Protein AF-A0A371CIX4-F1 (afdb_monomer)

pLDDT: mean 80.8, std 14.65, range [41.16, 94.19]

Solvent-accessible surface area (backbone atoms only — not comparable to full-atom values): 7137 Å² total; per-residue (Å²): 136,69,54,73,67,55,46,53,60,51,56,76,44,48,63,62,50,54,53,22,57,76,72,69,42,42,69,61,52,49,52,55,51,40,54,51,46,45,68,79,53,68,72,81,80,76,48,73,71,50,19,52,77,43,79,64,33,59,66,59,28,50,52,50,50,53,52,51,50,40,51,50,53,53,52,52,49,60,53,59,68,40,94,75,54,58,83,89,68,100,71,71,86,73,66,74,76,77,69,78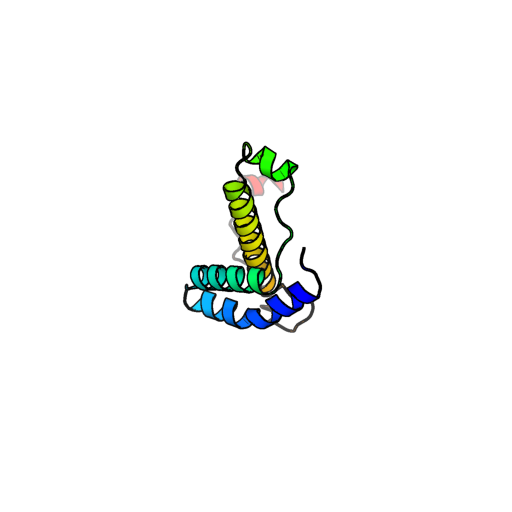,71,77,80,72,79,76,56,76,74,64,66,64,74,77,113

Organism: NCBI:txid2498619

Radius of gyration: 23.62 Å; Cα contacts (8 Å, |Δi|>4): 43; chains: 1; bounding box: 57×58×37 Å

Structure (mmCIF, N/CA/C/O backbone):
data_AF-A0A371CIX4-F1
#
_entry.id   AF-A0A371CIX4-F1
#
loop_
_atom_site.group_PDB
_atom_site.id
_atom_site.type_symbol
_atom_site.label_atom_id
_atom_site.label_alt_id
_atom_site.label_comp_id
_atom_site.label_asym_id
_atom_site.label_entity_id
_atom_site.label_seq_id
_atom_site.pdbx_PDB_ins_code
_atom_site.Cartn_x
_atom_site.Cartn_y
_atom_site.Cartn_z
_atom_site.occupancy
_atom_site.B_iso_or_equiv
_atom_site.auth_seq_id
_atom_site.auth_comp_id
_atom_site.auth_asym_id
_atom_site.auth_atom_id
_atom_site.pdbx_PDB_model_num
ATOM 1 N N . TRP A 1 1 ? 6.511 4.839 10.156 1.00 66.38 1 TRP A N 1
ATOM 2 C CA . TRP A 1 1 ? 5.223 4.474 9.529 1.00 66.38 1 TRP A CA 1
ATOM 3 C C . TRP A 1 1 ? 5.070 2.968 9.500 1.00 66.38 1 TRP A C 1
ATOM 5 O O . TRP A 1 1 ? 4.087 2.497 10.041 1.00 66.38 1 TRP A O 1
ATOM 15 N N . THR A 1 2 ? 6.035 2.233 8.947 1.00 81.69 2 THR A N 1
ATOM 16 C CA . THR A 1 2 ? 6.048 0.770 9.044 1.00 81.69 2 THR A CA 1
ATOM 17 C C . THR A 1 2 ? 6.574 0.295 10.393 1.00 81.69 2 THR A C 1
ATOM 19 O O . THR A 1 2 ? 7.551 0.873 10.874 1.00 81.69 2 THR A O 1
ATOM 22 N N . THR A 1 3 ? 5.964 -0.747 10.960 1.00 87.06 3 THR A N 1
ATOM 23 C CA . THR A 1 3 ? 6.590 -1.601 11.986 1.00 87.06 3 THR A CA 1
ATOM 24 C C . THR A 1 3 ? 7.716 -2.436 11.362 1.00 87.06 3 THR A C 1
ATOM 26 O O . THR A 1 3 ? 7.860 -2.468 10.134 1.00 87.06 3 THR A O 1
ATOM 29 N N . ASP A 1 4 ? 8.523 -3.112 12.179 1.00 87.69 4 ASP A N 1
ATOM 30 C CA . ASP A 1 4 ? 9.622 -3.951 11.678 1.00 87.69 4 ASP A CA 1
ATOM 31 C C . ASP A 1 4 ? 9.109 -5.109 10.806 1.00 87.69 4 ASP A C 1
ATOM 33 O O . ASP A 1 4 ? 9.688 -5.411 9.761 1.00 87.69 4 ASP A O 1
ATOM 37 N N . GLU A 1 5 ? 7.957 -5.677 11.167 1.00 89.19 5 GLU A N 1
ATOM 38 C CA . GLU A 1 5 ? 7.269 -6.715 10.394 1.00 89.19 5 GLU A CA 1
ATOM 39 C C . GLU A 1 5 ? 6.789 -6.188 9.033 1.00 89.19 5 GLU A C 1
ATOM 41 O O . GLU A 1 5 ? 7.099 -6.773 7.993 1.00 89.19 5 GLU A O 1
ATOM 46 N N . GLU A 1 6 ? 6.118 -5.030 9.010 1.00 89.75 6 GLU A N 1
ATOM 47 C CA . GLU A 1 6 ? 5.689 -4.368 7.770 1.00 89.75 6 GLU A CA 1
ATOM 48 C C . GLU A 1 6 ? 6.889 -4.034 6.870 1.00 89.75 6 GLU A C 1
ATOM 50 O O . GLU A 1 6 ? 6.831 -4.155 5.643 1.00 8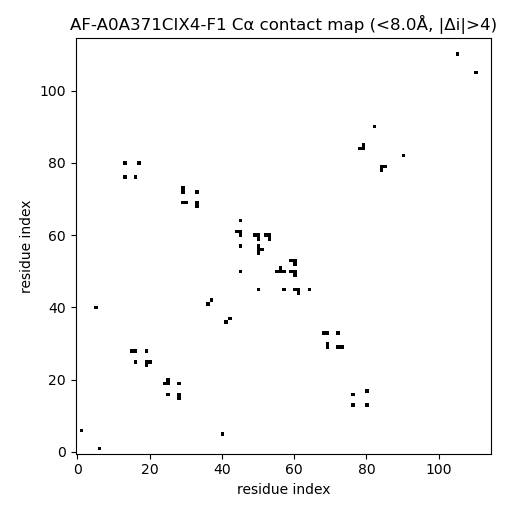9.75 6 GLU A O 1
ATOM 55 N N . HIS A 1 7 ? 8.006 -3.626 7.476 1.00 89.31 7 HIS A N 1
ATOM 56 C CA . HIS A 1 7 ? 9.231 -3.318 6.755 1.00 89.31 7 HIS A CA 1
ATOM 57 C C . HIS A 1 7 ? 9.855 -4.563 6.116 1.00 89.31 7 HIS A C 1
ATOM 59 O O . HIS A 1 7 ? 10.256 -4.512 4.946 1.00 89.31 7 HIS A O 1
ATOM 65 N N . ALA A 1 8 ? 9.946 -5.669 6.857 1.00 90.44 8 ALA A N 1
ATOM 66 C CA . ALA A 1 8 ? 10.439 -6.942 6.341 1.00 90.44 8 ALA A CA 1
ATOM 67 C C . ALA A 1 8 ? 9.548 -7.439 5.193 1.00 90.44 8 ALA A C 1
ATOM 69 O O . ALA A 1 8 ? 10.047 -7.760 4.111 1.00 90.44 8 ALA A O 1
ATOM 70 N N . TRP A 1 9 ? 8.228 -7.377 5.382 1.00 93.19 9 TRP A N 1
ATOM 71 C CA . TRP A 1 9 ? 7.237 -7.791 4.393 1.00 93.19 9 TRP A CA 1
ATOM 72 C C . TRP A 1 9 ? 7.360 -7.023 3.068 1.00 93.19 9 TRP A C 1
ATOM 74 O O . TRP A 1 9 ? 7.356 -7.625 1.988 1.00 93.19 9 TRP A O 1
ATOM 84 N N . LEU A 1 10 ? 7.514 -5.694 3.132 1.00 92.19 10 LEU A N 1
ATOM 85 C CA . LEU A 1 10 ? 7.689 -4.847 1.946 1.00 92.19 10 LEU A CA 1
ATOM 86 C C . LEU A 1 10 ? 9.072 -5.030 1.307 1.00 92.19 10 LEU A C 1
ATOM 88 O O . LEU A 1 10 ? 9.212 -4.953 0.084 1.00 92.19 10 LEU A O 1
ATOM 92 N N . SER A 1 11 ? 10.099 -5.313 2.113 1.00 89.94 11 SER A N 1
ATOM 93 C CA . SER A 1 11 ? 11.467 -5.523 1.627 1.00 89.94 11 SER A CA 1
ATOM 94 C C . SER A 1 11 ? 11.591 -6.752 0.732 1.00 89.94 11 SER A C 1
ATOM 96 O O . SER A 1 11 ? 12.264 -6.669 -0.296 1.00 89.94 11 SER A O 1
ATOM 98 N N . LEU A 1 12 ? 10.876 -7.836 1.048 1.00 91.12 12 LEU A N 1
ATOM 99 C CA . LEU A 1 12 ? 10.824 -9.047 0.216 1.00 91.12 12 LEU A CA 1
ATOM 100 C C . LEU A 1 12 ? 10.256 -8.786 -1.189 1.00 91.12 12 LEU A C 1
ATOM 102 O O . LEU A 1 12 ? 10.576 -9.500 -2.135 1.00 91.12 12 LEU A O 1
ATOM 106 N N . ARG A 1 13 ? 9.443 -7.737 -1.348 1.00 92.38 13 ARG A N 1
ATOM 107 C CA . ARG A 1 13 ? 8.735 -7.411 -2.596 1.00 92.38 13 ARG A CA 1
ATOM 108 C C . ARG A 1 13 ? 9.400 -6.300 -3.413 1.00 92.38 13 ARG A C 1
ATOM 110 O O . ARG A 1 13 ? 8.885 -5.925 -4.463 1.00 92.38 13 ARG A O 1
ATOM 117 N N . LYS A 1 14 ? 10.567 -5.797 -2.988 1.00 89.44 14 LYS A N 1
ATOM 118 C CA . LYS A 1 14 ? 11.308 -4.743 -3.712 1.00 89.44 14 LYS A CA 1
ATOM 119 C C . LYS A 1 14 ? 11.664 -5.134 -5.144 1.00 89.44 14 LYS A C 1
ATOM 121 O O . LYS A 1 14 ? 11.563 -4.294 -6.031 1.00 89.44 14 LYS A O 1
ATOM 126 N N . LYS A 1 15 ? 12.059 -6.393 -5.368 1.00 87.19 15 LYS A N 1
ATOM 127 C CA . LYS A 1 15 ? 12.400 -6.885 -6.709 1.00 87.19 15 LYS A CA 1
ATOM 128 C C . LYS A 1 15 ? 11.196 -6.802 -7.651 1.00 87.19 15 LYS A C 1
ATOM 130 O O . LYS A 1 15 ? 11.305 -6.192 -8.703 1.00 87.19 15 LYS A O 1
ATOM 135 N N . GLY A 1 16 ? 10.035 -7.287 -7.207 1.00 88.94 16 GLY A N 1
ATOM 136 C CA . GLY A 1 16 ? 8.799 -7.208 -7.992 1.00 88.94 16 GLY A CA 1
ATOM 137 C C . GLY A 1 16 ? 8.375 -5.772 -8.314 1.00 88.94 16 GLY A C 1
ATOM 138 O O . GLY A 1 16 ? 7.841 -5.522 -9.389 1.00 88.94 16 GLY A O 1
ATOM 139 N N . PHE A 1 17 ? 8.665 -4.808 -7.432 1.00 91.12 17 PHE A N 1
ATOM 140 C CA . PHE A 1 17 ? 8.446 -3.394 -7.742 1.00 91.12 17 PHE A CA 1
ATOM 141 C C . PHE A 1 17 ? 9.382 -2.890 -8.850 1.00 91.12 17 PHE A C 1
ATOM 143 O O . PHE A 1 17 ? 8.923 -2.184 -9.742 1.00 91.12 17 PHE A O 1
ATOM 150 N N . ALA A 1 18 ? 10.669 -3.251 -8.816 1.00 88.00 18 ALA A N 1
ATOM 151 C CA . ALA A 1 18 ? 11.627 -2.864 -9.853 1.00 88.00 18 ALA A CA 1
ATOM 152 C C . ALA A 1 18 ? 11.263 -3.465 -11.222 1.00 88.00 18 ALA A C 1
ATOM 154 O O . ALA A 1 18 ? 11.277 -2.747 -12.221 1.00 88.00 18 ALA A O 1
ATOM 155 N N . ASP A 1 19 ? 10.856 -4.736 -11.246 1.00 89.19 19 ASP A N 1
ATOM 156 C CA . ASP A 1 19 ? 10.382 -5.415 -12.457 1.00 89.19 19 ASP A CA 1
ATOM 157 C C . ASP A 1 19 ? 9.124 -4.710 -13.007 1.00 89.19 19 ASP A C 1
ATOM 159 O O . ASP A 1 19 ? 9.078 -4.300 -14.165 1.00 89.19 19 ASP A O 1
ATOM 163 N N . ALA A 1 20 ? 8.146 -4.409 -12.143 1.00 91.62 20 ALA A N 1
ATOM 164 C CA . ALA A 1 20 ? 6.937 -3.684 -12.540 1.00 91.62 20 ALA A CA 1
ATOM 165 C C . ALA A 1 20 ? 7.209 -2.250 -13.038 1.00 91.62 20 ALA A C 1
ATOM 167 O O . ALA A 1 20 ? 6.454 -1.729 -13.863 1.00 91.62 20 ALA A O 1
ATOM 168 N N . GLN A 1 21 ? 8.271 -1.596 -12.551 1.00 89.81 21 GLN A N 1
ATOM 169 C CA . GLN A 1 21 ? 8.707 -0.301 -13.076 1.00 89.81 21 GLN A CA 1
ATOM 170 C C . GLN A 1 21 ? 9.298 -0.422 -14.481 1.00 89.81 21 GLN A C 1
ATOM 172 O O . GLN A 1 21 ? 9.014 0.441 -15.311 1.00 89.81 21 GLN A O 1
ATOM 177 N N . ALA A 1 22 ? 10.092 -1.463 -14.741 1.00 88.50 22 ALA A N 1
ATOM 178 C CA . ALA A 1 22 ? 10.660 -1.723 -16.062 1.00 88.50 22 ALA A CA 1
ATOM 179 C C . ALA A 1 22 ? 9.564 -2.047 -17.092 1.00 88.50 22 ALA A C 1
ATOM 181 O O . ALA A 1 22 ? 9.591 -1.520 -18.202 1.00 88.50 22 ALA A O 1
ATOM 182 N N . ASP A 1 23 ? 8.555 -2.818 -16.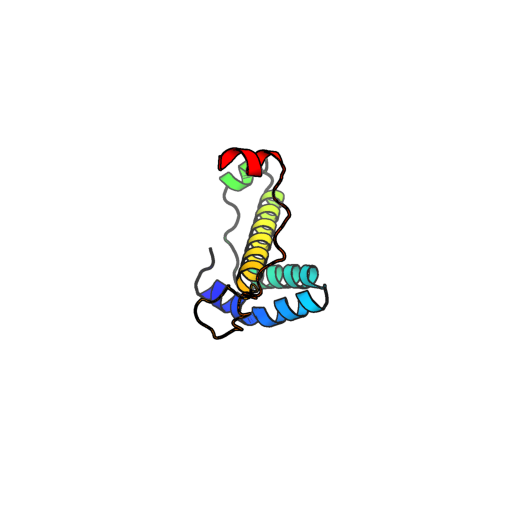683 1.00 89.56 23 ASP A N 1
ATOM 183 C CA . ASP A 1 23 ? 7.456 -3.263 -17.549 1.00 89.56 23 ASP A CA 1
ATOM 184 C C . ASP A 1 23 ? 6.303 -2.247 -17.661 1.00 89.56 23 ASP A C 1
ATOM 186 O O . ASP A 1 23 ? 5.337 -2.459 -18.395 1.00 89.56 23 ASP A O 1
ATOM 190 N N . GLY A 1 24 ? 6.345 -1.146 -16.901 1.00 90.56 24 GLY A N 1
ATOM 191 C CA . GLY A 1 24 ? 5.267 -0.149 -16.857 1.00 90.56 24 GLY A CA 1
ATOM 192 C C . GLY A 1 24 ? 3.985 -0.622 -16.150 1.00 90.56 24 GLY A C 1
ATOM 193 O O . GLY A 1 24 ? 2.959 0.058 -16.200 1.00 90.56 24 GLY A O 1
ATOM 194 N N . THR A 1 25 ? 4.027 -1.754 -15.442 1.00 93.75 25 THR A N 1
ATOM 195 C CA . THR A 1 25 ? 2.886 -2.379 -14.746 1.00 93.75 25 THR A CA 1
ATOM 196 C C . THR A 1 25 ? 2.778 -1.983 -13.265 1.00 93.75 25 THR A C 1
ATOM 198 O O . THR A 1 25 ? 1.970 -2.538 -12.515 1.00 93.75 25 THR A O 1
ATOM 201 N N . THR A 1 26 ? 3.517 -0.953 -12.833 1.00 91.56 26 THR A N 1
ATOM 202 C CA . THR A 1 26 ? 3.593 -0.458 -11.443 1.00 91.56 26 THR A CA 1
ATOM 203 C C . THR A 1 26 ? 2.236 -0.294 -10.754 1.00 91.56 26 THR A C 1
ATOM 205 O O . THR A 1 26 ? 2.094 -0.602 -9.573 1.00 91.56 26 THR A O 1
ATOM 208 N N . ARG A 1 27 ? 1.206 0.187 -11.464 1.00 91.75 27 ARG A N 1
ATOM 209 C CA . ARG A 1 27 ? -0.129 0.387 -10.873 1.00 91.75 27 ARG A CA 1
ATOM 210 C C . ARG A 1 27 ? -0.780 -0.936 -10.466 1.00 91.75 27 ARG A C 1
ATOM 212 O O . ARG A 1 27 ? -1.351 -1.004 -9.380 1.00 91.75 27 ARG A O 1
ATOM 219 N N . ALA A 1 28 ? -0.691 -1.956 -11.318 1.00 93.06 28 ALA A N 1
ATOM 220 C CA . ALA A 1 28 ? -1.236 -3.281 -11.037 1.00 93.06 28 ALA A CA 1
ATOM 221 C C . ALA A 1 28 ? -0.487 -3.931 -9.867 1.00 93.06 28 ALA A C 1
ATOM 223 O O . ALA A 1 28 ? -1.120 -4.412 -8.930 1.00 93.06 28 ALA A O 1
ATOM 224 N N . PHE A 1 29 ? 0.848 -3.824 -9.864 1.00 94.19 29 PHE A N 1
ATOM 225 C CA . PHE A 1 29 ? 1.681 -4.275 -8.751 1.00 94.19 29 PHE A CA 1
ATOM 226 C C . PHE A 1 29 ? 1.281 -3.615 -7.425 1.00 94.19 29 PHE A C 1
ATOM 228 O O . PHE A 1 29 ? 1.089 -4.306 -6.427 1.00 94.19 29 PHE A O 1
ATOM 235 N N . LEU A 1 30 ? 1.123 -2.286 -7.396 1.00 93.06 30 LEU A N 1
ATOM 236 C CA . LEU A 1 30 ? 0.770 -1.563 -6.170 1.00 93.06 30 LEU A CA 1
ATOM 237 C C . LEU A 1 30 ? -0.624 -1.932 -5.658 1.00 93.06 30 LEU A C 1
ATOM 239 O O . LEU A 1 30 ? -0.808 -2.024 -4.446 1.00 93.06 30 LEU A O 1
ATOM 243 N N . ASN A 1 31 ? -1.590 -2.151 -6.551 1.00 93.19 31 ASN A N 1
ATOM 244 C CA . ASN A 1 31 ? -2.930 -2.585 -6.160 1.00 93.19 31 ASN A CA 1
ATOM 245 C C . ASN A 1 31 ? -2.887 -3.980 -5.521 1.00 93.19 31 ASN A C 1
ATOM 247 O O . ASN A 1 31 ? -3.287 -4.117 -4.368 1.00 93.19 31 ASN A O 1
ATOM 251 N N . ALA A 1 32 ? -2.297 -4.961 -6.212 1.00 94.00 32 ALA A N 1
ATOM 252 C CA . ALA A 1 32 ? -2.159 -6.324 -5.700 1.00 94.00 32 ALA A CA 1
ATOM 253 C C . ALA A 1 32 ? -1.372 -6.363 -4.379 1.00 94.00 32 ALA A C 1
ATOM 255 O O . ALA A 1 32 ? -1.778 -7.001 -3.414 1.00 94.00 32 ALA A O 1
ATOM 256 N N . THR A 1 33 ? -0.276 -5.603 -4.296 1.00 93.94 33 THR A N 1
ATOM 257 C CA . THR A 1 33 ? 0.540 -5.521 -3.078 1.00 93.94 33 THR A CA 1
ATOM 258 C C . THR A 1 33 ? -0.229 -4.891 -1.922 1.00 93.94 33 THR A C 1
ATOM 260 O O . THR A 1 33 ? -0.073 -5.332 -0.791 1.00 93.94 33 THR A O 1
ATOM 263 N N . THR A 1 34 ? -1.066 -3.881 -2.177 1.00 92.56 34 THR A N 1
ATOM 264 C CA . THR A 1 34 ? -1.882 -3.261 -1.121 1.00 92.56 34 THR A CA 1
ATOM 265 C C . THR A 1 34 ? -2.945 -4.228 -0.604 1.00 92.56 34 THR A C 1
ATOM 267 O O . THR A 1 34 ? -3.159 -4.297 0.603 1.00 92.56 34 THR A O 1
ATOM 270 N N . GLU A 1 35 ? -3.589 -4.990 -1.490 1.00 92.38 35 GLU A N 1
ATOM 271 C CA . GLU A 1 35 ? -4.574 -6.007 -1.107 1.00 92.38 35 GLU A CA 1
ATOM 272 C C . GLU A 1 35 ? -3.936 -7.109 -0.257 1.00 92.38 35 GLU A C 1
ATOM 274 O O . GLU A 1 35 ? -4.422 -7.387 0.837 1.00 92.38 35 GLU A O 1
ATOM 279 N N . SER A 1 36 ? -2.799 -7.664 -0.694 1.00 93.31 36 SER A N 1
ATOM 280 C CA . SER A 1 36 ? -2.059 -8.652 0.101 1.00 93.31 36 SER A CA 1
ATOM 281 C C . SER A 1 36 ? -1.561 -8.074 1.426 1.00 93.31 36 SER A C 1
ATOM 283 O O . SER A 1 36 ? -1.635 -8.743 2.449 1.00 93.31 36 SER A O 1
ATOM 285 N N . PHE A 1 37 ? -1.096 -6.821 1.435 1.00 92.56 37 PHE A N 1
ATOM 286 C CA . PHE A 1 37 ? -0.620 -6.165 2.652 1.00 92.56 37 PHE A CA 1
ATOM 287 C C . PHE A 1 37 ? -1.732 -6.029 3.695 1.00 92.56 37 PHE A C 1
ATOM 289 O O . PHE A 1 37 ? -1.499 -6.288 4.867 1.00 92.56 37 PHE A O 1
ATOM 296 N N . LEU A 1 38 ? -2.943 -5.646 3.281 1.00 90.31 38 LEU A N 1
ATOM 297 C CA . LEU A 1 38 ? -4.087 -5.529 4.189 1.00 90.31 38 LEU A CA 1
ATOM 298 C C . LEU A 1 38 ? -4.651 -6.889 4.624 1.00 90.31 38 LEU A C 1
ATOM 300 O O . LEU A 1 38 ? -5.270 -6.957 5.683 1.00 90.31 38 LEU A O 1
ATOM 304 N N . GLY A 1 39 ? -4.452 -7.940 3.823 1.00 90.00 39 GLY A N 1
ATOM 305 C CA . GLY A 1 39 ? -4.801 -9.313 4.188 1.00 90.00 39 GLY A CA 1
ATOM 306 C C . GLY A 1 39 ? -3.869 -9.891 5.253 1.00 90.00 39 GLY A C 1
ATOM 307 O O . GLY A 1 39 ? -4.342 -10.445 6.240 1.00 90.00 39 GLY A O 1
ATOM 308 N N . ASP A 1 40 ? -2.558 -9.710 5.079 1.00 89.12 40 ASP A N 1
ATOM 309 C CA . ASP A 1 40 ? -1.547 -10.224 6.010 1.00 89.12 40 ASP A CA 1
ATOM 310 C C . ASP A 1 40 ? -1.438 -9.359 7.280 1.00 89.12 40 ASP A C 1
ATOM 312 O O . ASP A 1 40 ? -1.178 -9.871 8.367 1.00 89.12 40 ASP A O 1
ATOM 316 N N . LEU A 1 41 ? -1.625 -8.039 7.148 1.00 87.19 41 LEU A N 1
ATOM 317 C CA . LEU A 1 41 ? -1.455 -7.049 8.215 1.00 87.19 41 LEU A CA 1
ATOM 318 C C . LEU A 1 41 ? -2.703 -6.150 8.298 1.00 87.19 41 LEU A C 1
ATOM 320 O O . LEU A 1 41 ? -2.689 -5.000 7.831 1.00 87.19 41 LEU A O 1
ATOM 324 N N . PRO A 1 42 ? -3.806 -6.663 8.878 1.00 85.12 42 PRO A N 1
ATOM 325 C CA . PRO A 1 42 ? -5.054 -5.924 8.968 1.00 85.12 42 PRO A CA 1
ATOM 326 C C . PRO A 1 42 ? -4.869 -4.665 9.817 1.00 85.12 42 PRO A C 1
ATOM 328 O O . PRO A 1 42 ? -4.351 -4.689 10.935 1.00 85.12 42 PRO A O 1
ATOM 331 N N . ARG A 1 43 ? -5.306 -3.527 9.276 1.00 83.56 43 ARG A N 1
ATOM 332 C CA . ARG A 1 43 ? -5.346 -2.263 10.017 1.00 83.56 43 ARG A CA 1
ATOM 333 C C . ARG A 1 43 ? -6.582 -2.228 10.908 1.00 83.56 43 ARG A C 1
ATOM 335 O O . ARG A 1 43 ? -7.611 -2.813 10.580 1.00 83.56 43 ARG A O 1
ATOM 342 N N . GLN A 1 44 ? -6.483 -1.492 12.011 1.00 85.38 44 GLN A N 1
ATOM 343 C CA . GLN A 1 44 ? -7.644 -1.195 12.845 1.00 85.38 44 GLN A CA 1
ATOM 344 C C . GLN A 1 44 ? -8.722 -0.466 12.025 1.00 85.38 44 GLN A C 1
ATOM 346 O O . GLN A 1 44 ? -8.364 0.338 11.154 1.00 85.38 44 GLN A O 1
ATOM 351 N N . PRO A 1 45 ? -10.011 -0.734 12.292 1.00 84.81 45 PRO A N 1
ATOM 352 C CA . PRO A 1 45 ? -11.108 -0.032 11.637 1.00 84.81 45 PRO A CA 1
ATOM 353 C C . PRO A 1 45 ? -11.039 1.482 11.913 1.00 84.81 45 PRO A C 1
ATOM 355 O O . PRO A 1 45 ? -10.438 1.895 12.912 1.00 84.81 45 PRO A O 1
ATOM 358 N N . PRO A 1 46 ? -11.622 2.317 11.035 1.00 85.38 46 PRO A N 1
ATOM 359 C CA . PRO A 1 46 ? -11.610 3.762 11.214 1.00 85.38 46 PRO A CA 1
ATOM 360 C C . PRO A 1 46 ? -12.332 4.155 12.506 1.00 85.38 46 PRO A C 1
ATOM 362 O O . PRO A 1 46 ? -13.366 3.591 12.855 1.00 85.38 46 PRO A O 1
ATOM 365 N N . THR A 1 47 ? -11.759 5.116 13.228 1.00 87.94 47 THR A N 1
ATOM 366 C CA . THR A 1 47 ? -12.340 5.637 14.472 1.00 87.94 47 THR A CA 1
ATOM 367 C C . THR A 1 47 ? -13.525 6.557 14.186 1.00 87.94 47 THR A C 1
ATOM 369 O O . THR A 1 47 ? -13.613 7.140 13.106 1.00 87.94 47 THR A O 1
ATOM 372 N N . ASP A 1 48 ? -14.391 6.775 15.178 1.00 85.12 48 ASP A N 1
ATOM 373 C CA . ASP A 1 48 ? -15.572 7.648 15.052 1.00 85.12 48 ASP A CA 1
ATOM 374 C C . ASP A 1 48 ? -15.229 9.060 14.554 1.00 85.12 48 ASP A C 1
ATOM 376 O O . ASP A 1 48 ? -15.976 9.651 13.780 1.00 85.12 48 ASP A O 1
ATOM 380 N N . ALA A 1 49 ? -14.055 9.582 14.924 1.00 85.94 49 ALA A N 1
ATOM 381 C CA . ALA A 1 49 ? -13.550 10.857 14.417 1.00 85.94 49 ALA A CA 1
ATOM 382 C C . ALA A 1 49 ? -13.282 10.827 12.900 1.00 85.94 49 ALA A C 1
ATOM 384 O O . ALA A 1 49 ? -13.635 11.764 12.192 1.00 85.94 49 ALA A O 1
ATOM 385 N N . GLN A 1 50 ? -12.703 9.738 12.388 1.00 83.69 50 GLN A N 1
ATOM 386 C CA . GLN A 1 50 ? -12.452 9.563 10.953 1.00 83.69 50 GLN A CA 1
ATOM 387 C C . GLN A 1 50 ? -13.756 9.340 10.186 1.00 83.69 50 GLN A C 1
ATOM 389 O O . GLN A 1 50 ? -13.905 9.816 9.067 1.00 83.69 50 GLN A O 1
ATOM 394 N N . ILE A 1 51 ? -14.726 8.655 10.789 1.00 86.44 51 ILE A N 1
ATOM 395 C CA . ILE A 1 51 ? -16.058 8.486 10.203 1.00 86.44 51 ILE A CA 1
ATOM 396 C C . ILE A 1 51 ? -16.788 9.840 10.146 1.00 86.44 51 ILE A C 1
ATOM 398 O O . ILE A 1 51 ? -17.414 10.167 9.137 1.00 86.44 51 ILE A O 1
ATOM 402 N N . ALA A 1 52 ? -16.651 10.674 11.183 1.00 87.38 52 ALA A N 1
ATOM 403 C CA . ALA A 1 52 ? -17.213 12.022 11.214 1.00 87.38 52 ALA A CA 1
ATOM 404 C C . ALA A 1 52 ? -16.612 12.944 10.134 1.00 87.38 52 ALA A C 1
ATOM 406 O O . ALA A 1 52 ? -17.353 13.698 9.505 1.00 87.38 52 ALA A O 1
ATOM 407 N N . GLU A 1 53 ? -15.308 12.836 9.846 1.00 89.12 53 GLU A N 1
ATOM 408 C CA . GLU A 1 53 ? -14.656 13.538 8.721 1.00 89.12 53 GLU A CA 1
ATOM 409 C C . GLU A 1 53 ? -15.263 13.171 7.354 1.00 89.12 53 GLU A C 1
ATOM 411 O O . GLU A 1 53 ? -15.191 13.952 6.404 1.00 89.12 53 GLU A O 1
ATOM 416 N N . HIS A 1 54 ? -15.902 12.004 7.259 1.00 89.69 54 HIS A N 1
ATOM 417 C CA . HIS A 1 54 ? -16.581 11.507 6.067 1.00 89.69 54 HIS A CA 1
ATOM 418 C C . HIS A 1 54 ? -18.112 11.614 6.156 1.00 89.69 54 HIS A C 1
ATOM 420 O O . HIS A 1 54 ? -18.827 10.837 5.531 1.00 89.69 54 HIS A O 1
ATOM 426 N N . ASN A 1 55 ? -18.635 12.601 6.895 1.00 87.69 55 ASN A N 1
ATOM 427 C CA 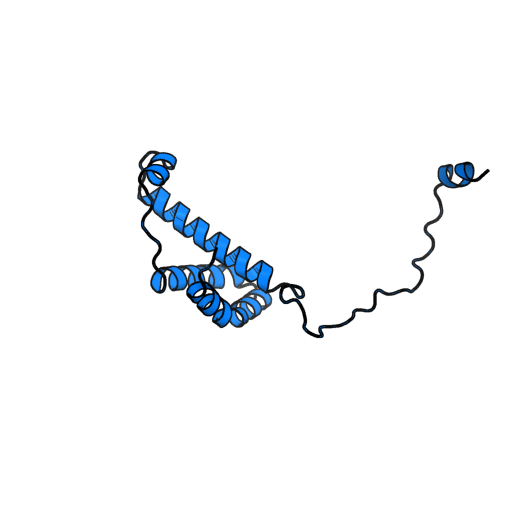. ASN A 1 55 ? -20.075 12.852 7.063 1.00 87.69 55 ASN A CA 1
ATOM 428 C C . ASN A 1 55 ? -20.855 11.664 7.658 1.00 87.69 55 ASN A C 1
ATOM 430 O O . ASN A 1 55 ? -22.040 11.499 7.375 1.00 87.69 55 ASN A O 1
ATOM 434 N N . GLY A 1 56 ? -20.205 10.821 8.463 1.00 83.75 56 GLY A N 1
ATOM 435 C CA . GLY A 1 56 ? -20.842 9.629 9.024 1.00 83.75 56 GLY A CA 1
ATOM 436 C C . GLY A 1 56 ? -20.828 8.409 8.097 1.00 83.75 56 GLY A C 1
ATOM 437 O O . GLY A 1 56 ? -21.357 7.366 8.474 1.00 83.75 56 GLY A O 1
ATOM 438 N N . ASP A 1 57 ? -20.230 8.508 6.905 1.00 90.12 57 ASP A N 1
ATOM 439 C CA . ASP A 1 57 ? -20.124 7.392 5.964 1.00 90.12 57 ASP A CA 1
ATOM 440 C C . ASP A 1 57 ? -18.924 6.492 6.306 1.00 90.12 57 ASP A C 1
ATOM 442 O O . ASP A 1 57 ? -17.754 6.816 6.065 1.00 90.12 57 ASP A O 1
ATOM 446 N N . VAL A 1 58 ? -19.241 5.329 6.874 1.00 88.81 58 VAL A N 1
ATOM 447 C CA . VAL A 1 58 ? -18.271 4.308 7.285 1.00 88.81 58 VAL A CA 1
ATOM 448 C C . VAL A 1 58 ? -17.524 3.724 6.084 1.00 88.81 58 VAL A C 1
ATOM 450 O O . VAL A 1 58 ? -16.310 3.521 6.154 1.00 88.81 58 VAL A O 1
ATOM 453 N N . GLU A 1 59 ? -18.208 3.490 4.963 1.00 90.06 59 GLU A N 1
ATOM 454 C CA . GLU A 1 59 ? -17.589 2.917 3.766 1.00 90.06 59 GLU A CA 1
ATOM 455 C C . GLU A 1 59 ? -16.608 3.909 3.143 1.00 90.06 59 GLU A C 1
ATOM 457 O O . GLU A 1 59 ? -15.477 3.545 2.804 1.00 90.06 59 GLU A O 1
ATOM 462 N N . ALA A 1 60 ? -16.985 5.188 3.066 1.00 89.69 60 ALA A N 1
ATOM 463 C CA . ALA A 1 60 ? -16.086 6.238 2.599 1.00 89.69 60 ALA A CA 1
ATOM 464 C C . ALA A 1 60 ? -14.821 6.344 3.471 1.00 89.69 60 ALA A C 1
ATOM 466 O O . ALA A 1 60 ? -13.715 6.454 2.928 1.00 89.69 60 ALA A O 1
ATOM 467 N N . ALA A 1 61 ? -14.956 6.231 4.797 1.00 89.12 61 ALA A N 1
ATOM 468 C CA . ALA A 1 61 ? -13.825 6.233 5.724 1.00 89.12 61 ALA A CA 1
ATOM 469 C C . ALA A 1 61 ? -12.897 5.021 5.527 1.00 89.12 61 ALA A C 1
ATOM 471 O O . ALA A 1 61 ? -11.672 5.174 5.462 1.00 89.12 61 ALA A O 1
ATOM 472 N N . ILE A 1 62 ? -13.459 3.822 5.334 1.00 89.12 62 ILE A N 1
ATOM 473 C CA . ILE A 1 62 ? -12.687 2.608 5.030 1.00 89.12 62 ILE A CA 1
ATOM 474 C C . ILE A 1 62 ? -11.928 2.771 3.706 1.00 89.12 62 ILE A C 1
ATOM 476 O O . ILE A 1 62 ? -10.735 2.461 3.621 1.00 89.12 62 ILE A O 1
ATOM 480 N N . GLN A 1 63 ? -12.580 3.285 2.661 1.00 90.12 63 GLN A N 1
ATOM 481 C CA . GLN A 1 63 ? -11.937 3.504 1.361 1.00 90.12 63 GLN A CA 1
ATOM 482 C C . GLN A 1 63 ? -10.832 4.563 1.436 1.00 90.12 63 GLN A C 1
ATOM 484 O O . GLN A 1 63 ? -9.758 4.386 0.848 1.00 90.12 63 GLN A O 1
ATOM 489 N N . ALA A 1 64 ? -11.042 5.638 2.197 1.00 90.62 64 ALA A N 1
ATOM 490 C CA . ALA A 1 64 ? -10.025 6.651 2.445 1.00 90.62 64 ALA A CA 1
ATOM 491 C C . ALA A 1 64 ? -8.806 6.059 3.170 1.00 90.62 64 ALA A C 1
ATOM 493 O O . ALA A 1 64 ? -7.663 6.319 2.776 1.00 90.62 64 ALA A O 1
ATOM 494 N N . GLN A 1 65 ? -9.029 5.193 4.161 1.00 90.44 65 GLN A N 1
ATOM 495 C CA . GLN A 1 65 ? -7.963 4.488 4.868 1.00 90.44 65 GLN A CA 1
ATOM 496 C C . GLN A 1 65 ? -7.184 3.547 3.935 1.00 90.44 65 GLN A C 1
ATOM 498 O O . GLN A 1 65 ? -5.952 3.606 3.900 1.00 90.44 65 GLN A O 1
ATOM 503 N N . LYS A 1 66 ? -7.871 2.743 3.111 1.00 90.50 66 LYS A N 1
ATOM 504 C CA . LYS A 1 66 ? -7.231 1.878 2.098 1.00 90.50 66 LYS A CA 1
ATOM 505 C C . LYS A 1 66 ? -6.383 2.691 1.121 1.00 90.50 66 LYS A C 1
ATOM 507 O O . LYS A 1 66 ? -5.231 2.348 0.850 1.00 90.50 66 LYS A O 1
ATOM 512 N N . LYS A 1 67 ? -6.914 3.818 0.638 1.00 92.25 67 LYS A N 1
ATOM 513 C CA . LYS A 1 67 ? -6.193 4.748 -0.242 1.00 92.25 67 LYS A CA 1
ATOM 514 C C . LYS A 1 67 ? -4.955 5.334 0.441 1.00 92.25 67 LYS A C 1
ATOM 516 O O . LYS A 1 67 ? -3.904 5.439 -0.190 1.00 92.25 67 LYS A O 1
ATOM 521 N N . LYS A 1 68 ? -5.051 5.683 1.726 1.00 91.75 68 LYS A N 1
ATOM 522 C CA . LYS A 1 68 ? -3.919 6.176 2.523 1.00 91.75 68 LYS A CA 1
ATOM 523 C C . LYS A 1 68 ? -2.813 5.127 2.623 1.00 91.75 68 LYS A C 1
ATOM 525 O O . LYS A 1 68 ? -1.660 5.457 2.355 1.00 91.75 68 LYS A O 1
ATOM 530 N N . VAL A 1 69 ? -3.164 3.874 2.918 1.00 91.81 69 VAL A N 1
ATOM 531 C CA . VAL A 1 69 ? -2.204 2.758 2.974 1.00 91.81 69 VAL A CA 1
ATOM 532 C C . VAL A 1 69 ? -1.540 2.542 1.618 1.00 91.81 69 VAL A C 1
ATOM 534 O O . VAL A 1 69 ? -0.314 2.494 1.550 1.00 91.81 69 VAL A O 1
ATOM 537 N N . ARG A 1 70 ? -2.315 2.512 0.526 1.00 93.75 70 ARG A N 1
ATOM 538 C CA . ARG A 1 70 ? -1.769 2.406 -0.837 1.00 93.75 70 ARG A CA 1
ATOM 539 C C . ARG A 1 70 ? -0.726 3.487 -1.116 1.00 93.75 70 ARG A C 1
ATOM 541 O O . ARG A 1 70 ? 0.369 3.182 -1.580 1.00 93.75 70 ARG A O 1
ATOM 548 N N . ASN A 1 71 ? -1.052 4.742 -0.807 1.00 93.62 71 ASN A N 1
ATOM 549 C CA . ASN A 1 71 ? -0.140 5.866 -1.015 1.00 93.62 71 ASN A CA 1
ATOM 550 C C . ASN A 1 71 ? 1.138 5.716 -0.184 1.00 93.62 71 ASN A C 1
ATOM 552 O O . ASN A 1 71 ? 2.226 6.017 -0.665 1.00 93.62 71 ASN A O 1
ATOM 556 N N . GLN A 1 72 ? 1.023 5.243 1.056 1.00 92.94 72 GLN A N 1
ATOM 557 C CA . GLN A 1 72 ? 2.171 5.025 1.929 1.00 92.94 72 GLN A CA 1
ATOM 558 C C . GLN A 1 72 ? 3.073 3.892 1.418 1.00 92.94 72 GLN A C 1
ATOM 560 O O . GLN A 1 72 ? 4.291 4.065 1.401 1.00 92.94 72 GLN A O 1
ATOM 565 N N . ILE A 1 73 ? 2.497 2.785 0.936 1.00 92.69 73 ILE A N 1
ATOM 566 C CA . I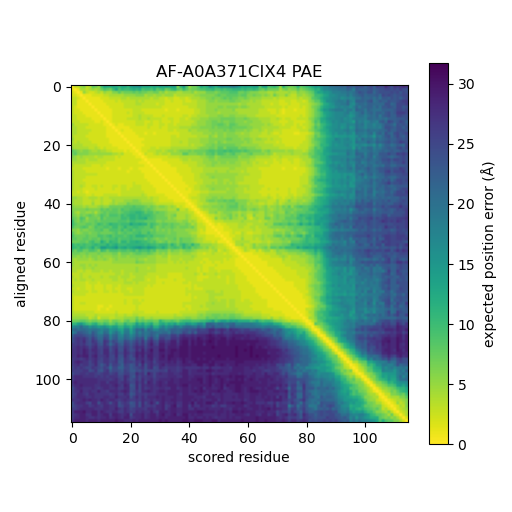LE A 1 73 ? 3.227 1.685 0.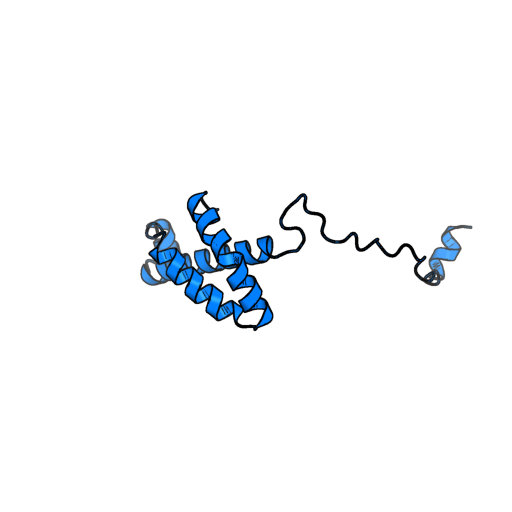284 1.00 92.69 73 ILE A CA 1
ATOM 567 C C . ILE A 1 73 ? 3.941 2.187 -0.974 1.00 92.69 73 ILE A C 1
ATOM 569 O O . ILE A 1 73 ? 5.136 1.948 -1.152 1.00 92.69 73 ILE A O 1
ATOM 573 N N . GLU A 1 74 ? 3.238 2.926 -1.833 1.00 93.06 74 GLU A N 1
ATOM 574 C CA . GLU A 1 74 ? 3.827 3.507 -3.038 1.00 93.06 74 GLU A CA 1
ATOM 575 C C . GLU A 1 74 ? 5.008 4.420 -2.696 1.00 93.06 74 GLU A C 1
ATOM 577 O O . GLU A 1 74 ? 6.085 4.304 -3.286 1.00 93.06 74 GLU A O 1
ATOM 582 N N . TRP A 1 75 ? 4.831 5.306 -1.718 1.00 92.31 75 TRP A N 1
ATOM 583 C CA . TRP A 1 75 ? 5.881 6.223 -1.291 1.00 92.31 75 TRP A CA 1
ATOM 584 C C . TRP A 1 75 ? 7.073 5.478 -0.680 1.00 92.31 75 TRP A C 1
ATOM 586 O O . TRP A 1 75 ? 8.227 5.810 -0.954 1.00 92.31 75 TRP A O 1
ATOM 596 N N . TRP A 1 76 ? 6.802 4.422 0.093 1.00 92.88 76 TRP A N 1
ATOM 597 C CA . TRP A 1 76 ? 7.813 3.541 0.670 1.00 92.88 76 TRP A CA 1
ATOM 598 C C . TRP A 1 76 ? 8.683 2.904 -0.417 1.00 92.88 76 TRP A C 1
ATOM 600 O O . TRP A 1 76 ? 9.910 2.993 -0.322 1.00 92.88 76 TRP A O 1
ATOM 610 N N . PHE A 1 77 ? 8.072 2.327 -1.460 1.00 91.56 77 PHE A N 1
ATOM 611 C CA . PHE A 1 77 ? 8.800 1.717 -2.576 1.00 91.56 77 PHE A CA 1
ATOM 612 C C . PHE A 1 77 ? 9.552 2.758 -3.394 1.00 91.56 77 PHE A C 1
ATOM 614 O O . PHE A 1 77 ? 10.749 2.602 -3.614 1.00 91.56 77 PHE A O 1
ATOM 621 N N . ARG A 1 78 ? 8.902 3.861 -3.782 1.00 88.88 78 ARG A N 1
ATOM 622 C CA . ARG A 1 78 ? 9.541 4.922 -4.575 1.00 88.88 78 ARG A CA 1
ATOM 623 C C . ARG A 1 78 ? 10.754 5.520 -3.880 1.00 88.88 78 ARG A C 1
ATOM 625 O O . ARG A 1 78 ? 11.738 5.823 -4.547 1.00 88.88 78 ARG A O 1
ATOM 632 N N . ASN A 1 79 ? 10.713 5.685 -2.563 1.00 88.19 79 ASN A N 1
ATOM 633 C CA . ASN A 1 79 ? 11.872 6.178 -1.830 1.00 88.19 79 ASN A CA 1
ATOM 634 C C . ASN A 1 79 ? 12.958 5.134 -1.668 1.00 88.19 79 ASN A C 1
ATOM 636 O O . ASN A 1 79 ? 14.125 5.504 -1.666 1.00 88.19 79 ASN A O 1
ATOM 640 N N . ARG A 1 80 ? 12.587 3.856 -1.558 1.00 81.94 80 ARG A N 1
ATOM 641 C CA . ARG A 1 80 ? 13.529 2.745 -1.393 1.00 81.94 80 ARG A CA 1
ATOM 642 C C . ARG A 1 80 ? 14.080 2.167 -2.696 1.00 81.94 80 ARG A C 1
ATOM 644 O O . ARG A 1 80 ? 15.031 1.398 -2.639 1.00 81.94 80 ARG A O 1
ATOM 651 N N . ALA A 1 81 ? 13.515 2.553 -3.835 1.00 72.81 81 ALA A N 1
ATOM 652 C CA . ALA A 1 81 ? 13.983 2.213 -5.176 1.00 72.81 81 ALA A CA 1
ATOM 653 C C . ALA A 1 81 ? 14.949 3.260 -5.761 1.00 72.81 81 ALA A C 1
ATOM 655 O O . ALA A 1 81 ? 15.549 3.031 -6.807 1.00 72.81 81 ALA A O 1
ATOM 656 N N . ARG A 1 82 ? 15.123 4.422 -5.112 1.00 64.88 82 ARG A N 1
ATOM 657 C CA . ARG A 1 82 ? 16.141 5.399 -5.526 1.00 64.88 82 ARG A CA 1
ATOM 658 C C . ARG A 1 82 ? 17.532 4.829 -5.254 1.00 64.88 82 ARG A C 1
ATOM 660 O O . ARG A 1 82 ? 17.760 4.268 -4.188 1.00 64.88 82 ARG A O 1
ATOM 667 N N . ALA A 1 83 ? 18.477 5.080 -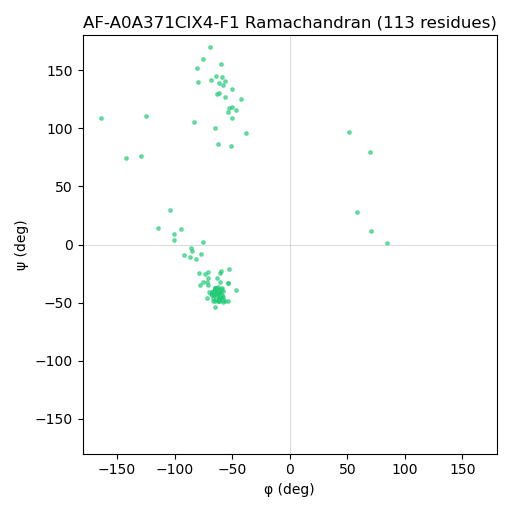6.160 1.00 55.44 83 ALA A N 1
ATOM 668 C CA . ALA A 1 83 ? 19.884 4.681 -6.021 1.00 55.44 83 ALA A CA 1
ATOM 669 C C . ALA A 1 83 ? 20.542 5.130 -4.694 1.00 55.44 83 ALA A C 1
ATOM 671 O O . ALA A 1 83 ? 21.505 4.523 -4.248 1.00 55.44 83 ALA A O 1
ATOM 672 N N . ASN A 1 84 ? 19.978 6.142 -4.025 1.00 47.97 84 ASN A N 1
ATOM 673 C CA . ASN A 1 84 ? 20.479 6.693 -2.763 1.00 47.97 84 ASN A CA 1
ATOM 674 C C . ASN A 1 84 ? 19.715 6.196 -1.519 1.00 47.97 84 ASN A C 1
ATOM 676 O O . ASN A 1 84 ? 19.870 6.761 -0.440 1.00 47.97 84 ASN A O 1
ATOM 680 N N . ALA A 1 85 ? 18.831 5.203 -1.650 1.00 48.75 85 ALA A N 1
ATOM 681 C CA . ALA A 1 85 ? 17.947 4.783 -0.561 1.00 48.75 85 ALA A CA 1
ATOM 682 C C . ALA A 1 85 ? 18.615 3.932 0.529 1.00 48.75 85 ALA A C 1
ATOM 684 O O . ALA A 1 85 ? 18.015 3.648 1.566 1.00 48.75 85 ALA A O 1
ATOM 685 N N . THR A 1 86 ? 19.854 3.533 0.288 1.00 44.47 86 THR A N 1
ATOM 686 C CA . THR A 1 86 ? 20.737 2.877 1.241 1.00 44.47 86 THR A CA 1
ATOM 687 C C . THR A 1 86 ? 22.003 3.709 1.299 1.00 44.47 86 THR A C 1
ATOM 689 O O . THR A 1 86 ? 22.757 3.762 0.329 1.00 44.47 86 THR A O 1
ATOM 692 N N . GLY A 1 87 ? 22.244 4.385 2.421 1.00 51.50 87 GLY A N 1
ATOM 693 C CA . GLY A 1 87 ? 23.598 4.831 2.719 1.00 51.50 87 GLY A CA 1
ATOM 694 C C . GLY A 1 87 ? 24.540 3.621 2.711 1.00 51.50 87 GLY A C 1
ATOM 695 O O . GLY A 1 87 ? 24.174 2.557 3.202 1.00 51.50 87 GLY A O 1
ATOM 696 N N . SER A 1 88 ? 25.744 3.816 2.169 1.00 45.53 88 SER A N 1
ATOM 697 C CA . SER A 1 88 ? 26.856 2.856 2.141 1.00 45.53 88 SER A CA 1
ATOM 698 C C . SER A 1 88 ? 26.658 1.629 1.240 1.00 45.53 88 SER A C 1
ATOM 700 O O . SER A 1 88 ? 26.369 0.522 1.684 1.00 45.53 88 SER A O 1
ATOM 702 N N . GLY A 1 89 ? 26.872 1.814 -0.059 1.00 41.16 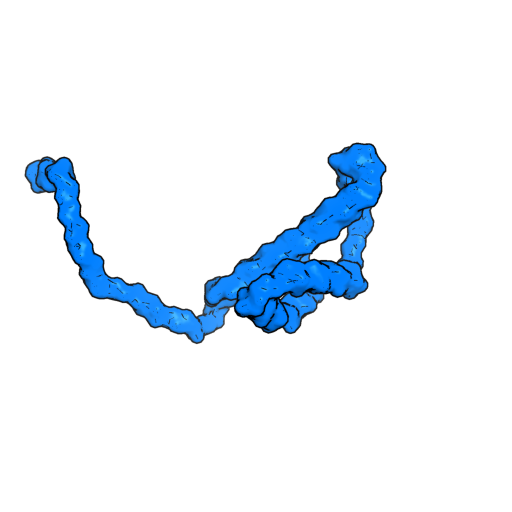89 GLY A N 1
ATOM 703 C CA . GLY A 1 89 ? 27.023 0.711 -0.999 1.00 41.16 89 GLY A CA 1
ATOM 704 C C . GLY A 1 89 ? 27.632 1.232 -2.286 1.00 41.16 89 GLY A C 1
ATOM 705 O O . GLY A 1 89 ? 26.984 1.988 -2.997 1.00 41.16 89 GLY A O 1
ATOM 706 N N . SER A 1 90 ? 28.895 0.875 -2.526 1.00 48.00 90 SER A N 1
ATOM 707 C CA . SER A 1 90 ? 29.682 1.150 -3.733 1.00 48.00 90 SER A CA 1
ATOM 708 C C . SER A 1 90 ? 28.834 1.050 -5.009 1.00 48.00 90 SER A C 1
ATOM 710 O O . SER A 1 90 ? 28.582 -0.035 -5.525 1.00 48.00 90 SER A O 1
ATOM 712 N N . GLY A 1 91 ? 28.344 2.190 -5.488 1.00 47.41 91 GLY A N 1
ATOM 713 C CA . GLY A 1 91 ? 27.384 2.269 -6.580 1.00 47.41 91 GLY A CA 1
ATOM 714 C C . GLY A 1 91 ? 27.719 3.462 -7.446 1.00 47.41 91 GLY A C 1
ATOM 715 O O . GLY A 1 91 ? 27.058 4.486 -7.364 1.00 47.41 91 GLY A O 1
ATOM 716 N N . SER A 1 92 ? 28.792 3.309 -8.226 1.00 47.56 92 SER A N 1
ATOM 717 C CA . SER A 1 92 ? 29.288 4.254 -9.222 1.00 47.56 92 SER A CA 1
ATOM 718 C C . SER A 1 92 ? 29.458 5.678 -8.692 1.00 47.56 92 SER A C 1
ATOM 720 O O . SER A 1 92 ? 28.557 6.512 -8.757 1.00 47.56 92 SER A O 1
ATOM 722 N N . THR A 1 93 ? 30.687 6.013 -8.309 1.00 48.78 93 THR A N 1
ATOM 723 C CA . THR A 1 93 ? 31.236 7.332 -8.622 1.00 48.78 93 THR A CA 1
ATOM 724 C C . THR A 1 93 ? 31.039 7.575 -10.121 1.00 48.78 93 THR A C 1
ATOM 726 O O . THR A 1 93 ? 31.939 7.367 -10.930 1.00 48.78 93 THR A O 1
ATOM 729 N N . THR A 1 94 ? 29.862 8.058 -10.529 1.00 53.09 94 THR A N 1
ATOM 730 C CA . THR A 1 94 ? 29.801 8.959 -11.671 1.00 53.09 94 THR A CA 1
ATOM 731 C C . THR A 1 94 ? 30.600 10.160 -11.209 1.00 53.09 94 THR A C 1
ATOM 733 O O . THR A 1 94 ? 30.069 11.057 -10.554 1.00 53.09 94 THR A O 1
ATOM 736 N N . VAL A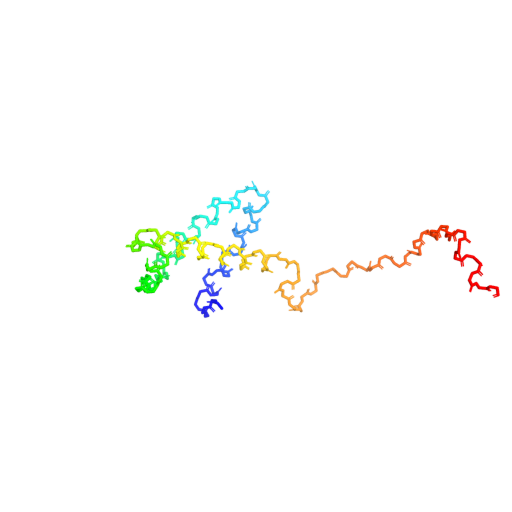 1 95 ? 31.917 10.082 -11.415 1.00 60.12 95 VAL A N 1
ATOM 737 C CA . VAL A 1 95 ? 32.849 11.174 -11.196 1.00 60.12 95 VAL A CA 1
ATOM 738 C C . VAL A 1 95 ? 32.185 12.368 -11.850 1.00 60.12 95 VAL A C 1
ATOM 740 O O . VAL A 1 95 ? 31.893 12.333 -13.048 1.00 60.12 95 VAL A O 1
ATOM 743 N N . LEU A 1 96 ? 31.831 13.363 -11.034 1.00 61.69 96 LEU A N 1
ATOM 744 C CA . LEU A 1 96 ? 31.261 14.604 -11.527 1.00 61.69 96 LEU A CA 1
ATOM 745 C C . LEU A 1 96 ? 32.204 15.062 -12.634 1.00 61.69 96 LEU A C 1
ATOM 747 O O . LEU A 1 96 ? 33.396 15.200 -12.371 1.00 61.69 96 LEU A O 1
ATOM 751 N N . ASN A 1 97 ? 31.727 15.171 -13.873 1.00 65.50 97 ASN A N 1
ATOM 752 C CA . ASN A 1 97 ? 32.632 15.432 -14.979 1.00 65.50 97 ASN A CA 1
ATOM 753 C C . ASN A 1 97 ? 33.254 16.822 -14.777 1.00 65.50 97 ASN A C 1
ATOM 755 O O . ASN A 1 97 ? 32.608 17.841 -15.019 1.00 65.50 97 ASN A O 1
ATOM 759 N N . LEU A 1 98 ? 34.494 16.846 -14.277 1.00 67.81 98 LEU A N 1
ATOM 760 C CA . LEU A 1 98 ? 35.239 18.059 -13.948 1.00 67.81 98 LEU A CA 1
ATOM 761 C C . LEU A 1 98 ? 35.760 18.760 -15.202 1.00 67.81 98 LEU A C 1
ATOM 763 O O . LEU A 1 98 ? 36.434 19.785 -15.088 1.00 67.81 98 LEU A O 1
ATOM 767 N N . THR A 1 99 ? 35.457 18.251 -16.404 1.00 70.12 99 THR A N 1
ATOM 768 C CA . THR A 1 99 ? 35.676 19.028 -17.621 1.00 70.12 99 THR A CA 1
ATOM 769 C C . THR A 1 99 ? 34.988 20.373 -17.459 1.00 70.12 99 THR A C 1
ATOM 771 O O . THR A 1 99 ? 33.767 20.449 -17.297 1.00 70.12 99 THR A O 1
ATOM 774 N N . ARG A 1 100 ? 35.796 21.435 -17.483 1.00 62.91 100 ARG A N 1
ATOM 775 C CA . ARG A 1 100 ? 35.354 22.821 -17.367 1.00 62.91 100 ARG A CA 1
ATOM 776 C C . ARG A 1 100 ? 34.224 23.039 -18.373 1.00 62.91 100 ARG A C 1
ATOM 778 O O . ARG A 1 100 ? 34.458 23.023 -19.581 1.00 62.91 100 ARG A O 1
ATOM 785 N N . ARG A 1 101 ? 32.988 23.196 -17.881 1.00 67.44 101 ARG A N 1
ATOM 786 C CA . ARG A 1 101 ? 31.848 23.594 -18.718 1.00 67.44 101 ARG A CA 1
ATOM 787 C C . ARG A 1 101 ? 32.277 24.830 -19.510 1.00 67.44 101 ARG A C 1
ATOM 789 O O . ARG A 1 101 ? 32.893 25.724 -18.929 1.00 67.44 101 ARG A O 1
ATOM 796 N N . ARG A 1 102 ? 31.988 24.854 -20.821 1.00 67.62 102 ARG A N 1
ATOM 797 C CA . ARG A 1 102 ? 32.249 26.018 -21.688 1.00 67.62 102 ARG A CA 1
ATOM 798 C C . ARG A 1 102 ? 31.845 27.282 -20.934 1.00 67.62 102 ARG A C 1
ATOM 800 O O . ARG A 1 102 ? 30.720 27.344 -20.435 1.00 67.62 102 ARG A O 1
ATOM 807 N N . ALA A 1 103 ? 32.781 28.225 -20.815 1.00 68.56 103 ALA A N 1
ATOM 808 C CA . ALA A 1 103 ? 32.529 29.504 -20.176 1.00 68.56 103 ALA A CA 1
ATOM 809 C C . ALA A 1 103 ? 31.307 30.126 -20.855 1.00 68.56 103 ALA A C 1
ATOM 811 O O . ALA A 1 103 ? 31.332 30.391 -22.057 1.00 68.56 103 ALA A O 1
ATOM 812 N N . GLN A 1 104 ? 30.216 30.261 -20.103 1.00 72.50 104 GLN A N 1
ATOM 813 C CA . GLN A 1 104 ? 29.073 31.029 -20.569 1.00 72.50 104 GLN A CA 1
ATOM 814 C C . GLN A 1 104 ? 29.577 32.463 -20.764 1.00 72.50 104 GLN A C 1
ATOM 816 O O . GLN A 1 104 ? 30.270 32.962 -19.870 1.00 72.50 104 GLN A O 1
ATOM 821 N N . PRO A 1 105 ? 29.323 33.105 -21.917 1.00 73.19 105 PRO A N 1
ATOM 822 C CA . PRO A 1 105 ? 29.722 34.491 -22.105 1.00 73.19 105 PRO A CA 1
ATOM 823 C C . PRO A 1 105 ? 29.097 35.320 -20.980 1.00 73.19 105 PRO A C 1
ATOM 825 O O . PRO A 1 105 ? 27.896 35.207 -20.728 1.00 73.19 105 PRO A O 1
ATOM 828 N N . LEU A 1 106 ? 29.920 36.096 -20.263 1.00 72.00 106 LEU A N 1
ATOM 829 C CA . LEU A 1 106 ? 29.406 36.985 -19.226 1.00 72.00 106 LEU A CA 1
ATOM 830 C C . LEU A 1 106 ? 28.393 37.933 -19.860 1.00 72.00 106 LEU A C 1
ATOM 832 O O . LEU A 1 106 ? 28.623 38.470 -20.948 1.00 72.00 106 LEU A O 1
ATOM 836 N N . HIS A 1 107 ? 27.278 38.157 -19.170 1.00 75.25 107 HIS A N 1
ATOM 837 C CA . HIS A 1 107 ? 26.347 39.179 -19.613 1.00 75.25 107 HIS A CA 1
ATOM 838 C C . HIS A 1 107 ? 27.028 40.560 -19.537 1.00 75.25 107 HIS A C 1
ATOM 840 O O . HIS A 1 107 ? 27.791 40.804 -18.599 1.00 75.25 107 HIS A O 1
ATOM 846 N N . PRO A 1 108 ? 26.738 41.496 -20.460 1.00 73.44 108 PRO A N 1
ATOM 847 C CA . PRO A 1 108 ? 27.436 42.785 -20.551 1.00 73.44 108 PRO A CA 1
ATOM 848 C C . PRO A 1 108 ? 27.462 43.591 -19.243 1.00 73.44 108 PRO A C 1
ATOM 850 O O . PRO A 1 108 ? 28.449 44.253 -18.940 1.00 73.44 108 PRO A O 1
ATOM 853 N N . TYR A 1 109 ? 26.406 43.494 -18.429 1.00 76.69 109 TYR A N 1
ATOM 854 C CA . TYR A 1 109 ? 26.325 44.190 -17.142 1.00 76.69 109 TYR A CA 1
ATOM 855 C C . TYR A 1 109 ? 27.276 43.614 -16.074 1.00 76.69 109 TYR A C 1
ATOM 857 O O . TYR A 1 109 ? 27.653 44.322 -15.146 1.00 76.69 109 TYR A O 1
ATOM 865 N N . GLN A 1 110 ? 27.685 42.346 -16.197 1.00 71.75 110 GLN A N 1
ATOM 866 C CA . GLN A 1 110 ? 28.612 41.695 -15.264 1.00 71.75 110 GLN A CA 1
ATOM 867 C C . GLN A 1 110 ? 30.068 42.104 -15.525 1.00 71.75 110 GLN A C 1
ATOM 869 O O . GLN A 1 110 ? 30.880 42.073 -14.608 1.00 71.75 110 GLN A O 1
ATOM 874 N N . ALA A 1 111 ? 30.396 42.534 -16.749 1.00 65.88 111 ALA A N 1
ATOM 875 C CA . ALA A 1 111 ? 31.728 43.040 -17.085 1.00 65.88 111 ALA A CA 1
ATOM 876 C C . ALA A 1 111 ? 32.013 44.414 -16.449 1.00 65.88 111 ALA A C 1
ATOM 878 O O . ALA A 1 111 ? 33.157 44.717 -16.132 1.00 65.88 111 ALA A O 1
ATOM 879 N N . TYR A 1 112 ? 30.971 45.220 -16.218 1.00 65.25 112 TYR A N 1
ATOM 880 C CA . TYR A 1 112 ? 31.087 46.564 -15.642 1.00 65.25 112 TYR A CA 1
ATOM 881 C C . TYR A 1 112 ? 31.215 46.594 -14.111 1.00 65.25 112 TYR A C 1
ATOM 883 O O . TYR A 1 112 ? 31.553 47.633 -13.559 1.00 65.25 112 TYR A O 1
ATOM 891 N N . MET A 1 113 ? 30.956 45.479 -13.420 1.00 61.34 113 MET A N 1
ATOM 892 C CA . MET A 1 113 ? 31.025 45.387 -11.950 1.00 61.34 113 MET A CA 1
ATOM 893 C C . MET A 1 113 ? 32.434 45.088 -11.409 1.00 61.34 113 MET A C 1
ATOM 895 O O . MET A 1 113 ? 32.619 45.022 -10.197 1.00 61.34 113 MET A O 1
ATOM 899 N N . HIS A 1 114 ? 33.418 44.889 -12.290 1.00 61.84 114 HIS A N 1
ATOM 900 C CA . HIS A 1 114 ? 34.809 44.586 -11.929 1.00 61.84 114 HIS A CA 1
ATOM 901 C C . HIS A 1 114 ? 35.802 45.698 -12.319 1.00 61.84 114 HIS A C 1
ATOM 903 O O . HIS A 1 114 ? 37.007 45.446 -12.330 1.00 61.84 114 HIS A O 1
ATOM 909 N N . LEU A 1 115 ? 35.302 46.895 -12.651 1.00 56.84 115 LEU A N 1
ATOM 910 C CA . LEU A 1 115 ? 36.095 48.115 -12.847 1.00 56.84 115 LEU A CA 1
ATOM 911 C C . LEU A 1 115 ? 36.255 48.885 -11.534 1.00 56.84 115 LEU A C 1
ATOM 913 O O . LEU A 1 115 ? 35.250 48.985 -10.795 1.00 56.84 115 LEU A O 1
#

Secondary structure (DSSP, 8-state):
---HHHHHHHHTTHHHHHHHHHTT-HHHHHHHHHHHHHHHSPPPPPPHHHHHHTTT-HHHHHHHHHHHHHHHHHHHHHHHSSTTSSSS----------S----PPPPHHHHGGG-

Sequence (115 aa):
WTTDEEHAWLSLRKKGFADAQADGTTRAFLNATTESFLGDLPRQPPTDAQIAEHNGDVEAAIQAQKKKVRNQIEWWFRNRARANATGSGSGSTTVLNLTRRRAQPLHPYQAYMHL

Foldseek 3Di:
DDDPVRVVLLVVCLVVCVVCVVVVNNVVVLVVSLVVSCVVPPDDQDDPVLCVVVVNDSVVSVVVVSVVSSVVSVVVSVCCVDPPNDPDDPDDPPPPPPPPDPPDPDDPVVVVVVD

Mean predicted aligned error: 12.52 Å